Protein AF-A0A258LD36-F1 (afdb_monomer_lite)

Structure (mmCIF, N/CA/C/O backbone):
data_AF-A0A258LD36-F1
#
_entry.id   AF-A0A258LD36-F1
#
loop_
_atom_site.group_PDB
_atom_site.id
_atom_site.type_symbol
_atom_site.label_atom_id
_atom_site.label_alt_id
_atom_site.label_comp_id
_atom_site.label_asym_id
_atom_site.label_entity_id
_atom_site.label_seq_id
_atom_site.pdbx_PDB_ins_code
_atom_site.Cartn_x
_atom_site.Cartn_y
_atom_site.Cartn_z
_atom_site.occupancy
_atom_site.B_iso_or_equiv
_atom_site.auth_seq_id
_atom_site.auth_comp_id
_atom_site.auth_asym_id
_atom_site.auth_atom_id
_atom_site.pdbx_PDB_model_num
ATOM 1 N N . MET A 1 1 ? 40.259 18.902 -34.584 1.00 62.16 1 MET A N 1
ATOM 2 C CA . MET A 1 1 ? 38.876 18.366 -34.651 1.00 62.16 1 MET A CA 1
ATOM 3 C C . MET A 1 1 ? 38.771 16.929 -34.138 1.00 62.16 1 MET A C 1
ATOM 5 O O . MET A 1 1 ? 38.036 16.726 -33.186 1.00 62.16 1 MET A O 1
ATOM 9 N N . LYS A 1 2 ? 39.542 15.954 -34.656 1.00 59.62 2 LYS A N 1
ATOM 10 C CA . LYS A 1 2 ? 39.533 14.557 -34.151 1.00 59.62 2 LYS A CA 1
ATOM 11 C C . LYS A 1 2 ? 39.815 14.417 -32.643 1.00 59.62 2 LYS A C 1
ATOM 13 O O . LYS A 1 2 ? 39.114 13.679 -31.972 1.00 59.62 2 LYS A O 1
ATOM 18 N N . GLN A 1 3 ? 40.782 15.174 -32.116 1.00 68.50 3 GLN A N 1
ATOM 19 C CA . GLN A 1 3 ? 41.139 15.180 -30.684 1.00 68.50 3 GLN A CA 1
ATOM 20 C C . GLN A 1 3 ? 39.997 15.703 -29.787 1.00 68.50 3 GLN A C 1
ATOM 22 O O . GLN A 1 3 ? 39.740 15.156 -28.723 1.00 68.50 3 GLN A O 1
ATOM 27 N N . ILE A 1 4 ? 39.267 16.727 -30.250 1.00 76.69 4 ILE A N 1
ATOM 28 C CA . ILE A 1 4 ? 38.112 17.302 -29.538 1.00 76.69 4 ILE A CA 1
ATOM 29 C C . ILE A 1 4 ? 36.935 16.319 -29.549 1.00 76.69 4 ILE A C 1
ATOM 31 O O . ILE A 1 4 ? 36.288 16.122 -28.527 1.00 76.69 4 ILE A O 1
ATOM 35 N N . LEU A 1 5 ? 36.697 15.655 -30.685 1.00 74.12 5 LEU A N 1
ATOM 36 C CA . LEU A 1 5 ? 35.652 14.638 -30.805 1.00 74.12 5 LEU A CA 1
ATOM 37 C C . LEU A 1 5 ? 35.934 13.426 -29.898 1.00 74.12 5 LEU A C 1
ATOM 39 O O . LEU A 1 5 ? 35.027 12.923 -29.245 1.00 74.12 5 LEU A O 1
ATOM 43 N N . LEU A 1 6 ? 37.202 13.010 -29.800 1.00 74.25 6 LEU A N 1
ATOM 44 C CA . LEU A 1 6 ? 37.626 11.921 -28.920 1.00 74.25 6 LEU A CA 1
ATOM 45 C C . LEU A 1 6 ? 37.434 12.277 -27.436 1.00 74.25 6 LEU A C 1
ATOM 47 O O . LEU A 1 6 ? 36.944 11.450 -26.673 1.00 74.25 6 LEU A O 1
ATOM 51 N N . LEU A 1 7 ? 37.747 13.518 -27.039 1.00 74.50 7 LEU A N 1
ATOM 52 C CA . LEU A 1 7 ? 37.531 13.993 -25.669 1.00 74.50 7 LEU A CA 1
ATOM 53 C C . LEU A 1 7 ? 36.041 13.990 -25.284 1.00 74.50 7 LEU A C 1
ATOM 55 O O . LEU A 1 7 ? 35.707 13.581 -24.177 1.00 74.50 7 LEU A O 1
ATOM 59 N N . ILE A 1 8 ? 35.152 14.395 -26.199 1.00 77.19 8 ILE A N 1
ATOM 60 C CA . ILE A 1 8 ? 33.694 14.401 -25.979 1.00 77.19 8 ILE A CA 1
ATOM 61 C C . ILE A 1 8 ? 33.141 12.971 -25.857 1.00 77.19 8 ILE A C 1
ATOM 63 O O . ILE A 1 8 ? 32.297 12.699 -25.004 1.00 77.19 8 ILE A O 1
ATOM 67 N N . CYS A 1 9 ? 33.634 12.031 -26.668 1.00 73.12 9 CYS A N 1
ATOM 68 C CA . CYS A 1 9 ? 33.251 10.620 -26.562 1.00 73.12 9 CYS A CA 1
ATOM 69 C C . CYS A 1 9 ? 33.689 9.994 -25.230 1.00 73.12 9 CYS A C 1
ATOM 71 O O . CYS A 1 9 ? 32.929 9.228 -24.633 1.00 73.12 9 CYS A O 1
ATOM 73 N N . ILE A 1 10 ? 34.885 10.335 -24.741 1.00 73.44 10 ILE A N 1
ATOM 74 C CA . ILE A 1 10 ? 35.388 9.847 -23.452 1.00 73.44 10 ILE A CA 1
ATOM 75 C C . ILE A 1 10 ? 34.545 10.419 -22.304 1.00 73.44 10 ILE A C 1
ATOM 77 O O . ILE A 1 10 ? 34.095 9.659 -21.450 1.00 73.44 10 ILE A O 1
ATOM 81 N N . THR A 1 11 ? 34.244 11.722 -22.304 1.00 68.25 11 THR A N 1
ATOM 82 C CA . THR A 1 11 ? 33.438 12.330 -21.231 1.00 68.25 11 THR A CA 1
ATOM 83 C C . THR A 1 11 ? 31.989 11.838 -21.217 1.00 68.25 11 THR A C 1
ATOM 85 O O . THR A 1 11 ? 31.458 11.604 -20.134 1.00 68.25 11 THR A O 1
ATOM 88 N N . CYS A 1 12 ? 31.371 11.578 -22.376 1.00 65.00 12 CYS A N 1
ATOM 89 C CA . CYS A 1 12 ? 30.050 10.931 -22.452 1.00 65.00 12 CYS A CA 1
ATOM 90 C C . CYS A 1 12 ? 30.050 9.478 -21.949 1.00 65.00 12 CYS A C 1
ATOM 92 O O . CYS A 1 12 ? 29.049 9.007 -21.416 1.00 65.00 12 CYS A O 1
ATOM 94 N N . SER A 1 13 ? 31.157 8.753 -22.110 1.00 62.22 13 SER A N 1
ATOM 95 C CA . SER A 1 13 ? 31.250 7.361 -21.654 1.00 62.22 13 SER A CA 1
ATOM 96 C C . SER A 1 13 ? 31.423 7.267 -20.132 1.00 62.22 13 SER A C 1
ATOM 98 O O . SER A 1 13 ? 30.886 6.353 -19.508 1.00 62.22 13 SER A O 1
ATOM 100 N N . LEU A 1 14 ? 32.118 8.233 -19.513 1.00 60.00 14 LEU A N 1
ATOM 101 C CA . LEU A 1 14 ? 32.272 8.291 -18.053 1.00 60.00 14 LEU A CA 1
ATOM 102 C C . LEU A 1 14 ? 30.966 8.657 -17.326 1.00 60.00 14 LEU A C 1
ATOM 104 O O . LEU A 1 14 ? 30.740 8.164 -16.223 1.00 60.00 14 LEU A O 1
ATOM 108 N N . THR A 1 15 ? 30.088 9.474 -17.919 1.00 60.69 15 THR A N 1
ATOM 109 C CA . THR A 1 15 ? 28.784 9.797 -17.307 1.00 60.69 15 THR A CA 1
ATOM 110 C C . THR A 1 15 ? 27.800 8.625 -17.355 1.00 60.69 15 THR A C 1
ATOM 112 O O . THR A 1 15 ? 26.993 8.478 -16.440 1.00 60.69 15 THR A O 1
ATOM 115 N N . ALA A 1 16 ? 27.887 7.750 -18.363 1.00 58.72 16 ALA A N 1
ATOM 116 C CA . ALA A 1 16 ? 27.024 6.572 -18.479 1.00 58.72 16 ALA A CA 1
ATOM 117 C C . ALA A 1 16 ? 27.300 5.504 -17.400 1.00 58.72 16 ALA A C 1
ATOM 119 O O . ALA A 1 16 ? 26.367 4.860 -16.926 1.00 58.72 16 ALA A O 1
ATOM 120 N N . LEU A 1 17 ? 28.558 5.352 -16.967 1.00 58.59 17 LEU A N 1
ATOM 121 C CA . LEU A 1 17 ? 28.964 4.393 -15.927 1.00 58.59 17 LEU A CA 1
ATOM 122 C C . LEU A 1 17 ? 28.570 4.826 -14.501 1.00 58.59 17 LEU A C 1
ATOM 124 O O . LEU A 1 17 ? 28.510 3.991 -13.604 1.00 58.59 17 LEU A O 1
ATOM 128 N N . GLY A 1 18 ? 28.287 6.116 -14.283 1.00 54.94 18 GLY A N 1
ATOM 129 C CA . GLY A 1 18 ? 27.895 6.661 -12.977 1.00 54.94 18 GLY A CA 1
ATOM 130 C C . GLY A 1 18 ? 26.443 6.383 -12.572 1.00 54.94 18 GLY A C 1
ATOM 131 O O . GLY A 1 18 ? 26.080 6.634 -11.427 1.00 54.94 18 GLY A O 1
ATOM 132 N N . GLN A 1 19 ? 25.617 5.846 -13.476 1.00 57.94 19 GLN A N 1
ATOM 133 C CA . GLN A 1 19 ? 24.235 5.435 -13.191 1.00 57.94 19 GLN A CA 1
ATOM 134 C C . GLN A 1 19 ? 24.150 3.987 -12.685 1.00 57.94 19 GLN A C 1
ATOM 136 O O . GLN A 1 19 ? 23.203 3.266 -12.998 1.00 57.94 19 GLN A O 1
ATOM 141 N N . ALA A 1 20 ? 25.141 3.532 -11.917 1.00 55.41 20 ALA A N 1
ATOM 142 C CA . ALA A 1 20 ? 24.978 2.306 -11.151 1.00 55.41 20 ALA A CA 1
ATOM 143 C C . ALA A 1 20 ? 23.837 2.536 -10.149 1.00 55.41 20 ALA A C 1
ATOM 145 O O . ALA A 1 20 ? 23.930 3.411 -9.287 1.00 55.41 20 ALA A O 1
ATOM 146 N N . ALA A 1 21 ? 22.738 1.797 -10.317 1.00 57.72 21 ALA A N 1
ATOM 147 C CA . ALA A 1 21 ? 21.598 1.807 -9.416 1.00 57.72 21 ALA A CA 1
ATOM 148 C C . ALA A 1 21 ? 22.086 1.448 -8.008 1.00 57.72 21 ALA A C 1
ATOM 150 O O . ALA A 1 21 ? 22.366 0.289 -7.718 1.00 57.72 21 ALA A O 1
ATOM 151 N N . GLY A 1 22 ? 22.264 2.455 -7.154 1.00 58.03 22 GLY A N 1
ATOM 152 C CA . GLY A 1 22 ? 22.527 2.219 -5.743 1.00 58.03 22 GLY A CA 1
ATOM 153 C C . GLY A 1 22 ? 21.333 1.499 -5.128 1.00 58.03 22 GLY A C 1
ATOM 154 O O . GLY A 1 22 ? 20.187 1.835 -5.444 1.00 58.03 22 GLY A O 1
ATOM 155 N N . ASP A 1 23 ? 21.602 0.531 -4.251 1.00 67.00 23 ASP A N 1
ATOM 156 C CA . ASP A 1 23 ? 20.572 -0.143 -3.464 1.00 67.00 23 ASP A CA 1
ATOM 157 C C . ASP A 1 23 ? 19.787 0.911 -2.680 1.00 67.00 23 ASP A C 1
ATOM 159 O O . ASP A 1 23 ? 20.245 1.471 -1.679 1.00 67.00 23 ASP A O 1
ATOM 163 N N . THR A 1 24 ? 18.609 1.256 -3.193 1.00 79.75 24 THR A N 1
ATOM 164 C CA . THR A 1 24 ? 17.767 2.272 -2.576 1.00 79.75 24 THR A CA 1
ATOM 165 C C . THR A 1 24 ? 17.136 1.646 -1.343 1.00 79.75 24 THR A C 1
ATOM 167 O O . THR A 1 24 ? 16.299 0.754 -1.443 1.00 79.75 24 THR A O 1
ATOM 170 N N . VAL A 1 25 ? 17.550 2.102 -0.161 1.00 87.75 25 VAL A N 1
ATOM 171 C CA . VAL A 1 25 ? 16.954 1.659 1.102 1.00 87.75 25 VAL A CA 1
ATOM 172 C C . VAL A 1 25 ? 15.649 2.416 1.324 1.00 87.75 25 VAL A C 1
ATOM 174 O O . VAL A 1 25 ? 15.643 3.628 1.553 1.00 87.75 25 VAL A O 1
ATOM 177 N N . TYR A 1 26 ? 14.536 1.692 1.279 1.00 91.44 26 TYR A N 1
ATOM 178 C CA . TYR A 1 26 ? 13.207 2.241 1.522 1.00 91.44 26 TYR A CA 1
ATOM 179 C C . TYR A 1 26 ? 12.825 2.178 3.001 1.00 91.44 26 TYR A C 1
ATOM 181 O O . TYR A 1 26 ? 13.152 1.229 3.713 1.00 91.44 26 TYR A O 1
ATOM 189 N N . LYS A 1 27 ? 12.109 3.203 3.476 1.00 92.38 27 LYS A N 1
ATOM 190 C CA . LYS A 1 27 ? 11.588 3.230 4.847 1.00 92.38 27 LYS A CA 1
ATOM 191 C C . LYS A 1 27 ? 10.306 2.395 4.919 1.00 92.38 27 LYS A C 1
ATOM 193 O O . LYS A 1 27 ? 9.379 2.700 4.172 1.00 92.38 27 LYS A O 1
ATOM 198 N N . PRO A 1 28 ? 10.204 1.417 5.837 1.00 92.50 28 PRO A N 1
ATOM 199 C CA . PRO A 1 28 ? 8.964 0.677 6.031 1.00 92.50 28 PRO A CA 1
ATOM 200 C C . PRO A 1 28 ? 7.801 1.597 6.415 1.00 92.50 28 PRO A C 1
ATOM 202 O O . PRO A 1 28 ? 7.979 2.586 7.136 1.00 92.50 28 PRO A O 1
ATOM 205 N N . VAL A 1 29 ? 6.593 1.245 5.975 1.00 95.12 29 VAL A N 1
ATOM 206 C CA . VAL A 1 29 ? 5.366 1.919 6.409 1.00 95.12 29 VAL A CA 1
ATOM 207 C C . VAL A 1 29 ? 5.170 1.699 7.906 1.00 95.12 29 VAL A C 1
ATOM 209 O O . VAL A 1 29 ? 5.154 0.568 8.388 1.00 95.12 29 VAL A O 1
ATO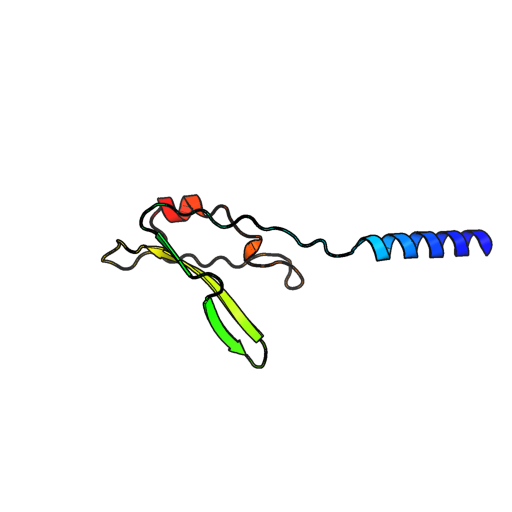M 212 N N . VAL A 1 30 ? 4.964 2.793 8.636 1.00 94.12 30 VAL A N 1
ATOM 213 C CA . VAL A 1 30 ? 4.575 2.762 10.047 1.00 94.12 30 VAL A CA 1
ATOM 214 C C . VAL A 1 30 ? 3.052 2.808 10.141 1.00 94.12 30 VAL A C 1
ATOM 216 O O . VAL A 1 30 ? 2.420 3.704 9.577 1.00 94.12 30 VAL A O 1
ATOM 219 N N . TYR A 1 31 ? 2.475 1.865 10.879 1.00 93.94 31 TYR A N 1
ATOM 220 C CA . TYR A 1 31 ? 1.036 1.739 11.115 1.00 93.94 31 TYR A CA 1
ATOM 221 C C . TYR A 1 31 ? 0.736 1.684 12.625 1.00 93.94 31 TYR A C 1
ATOM 223 O O . TYR A 1 31 ? 1.610 1.320 13.418 1.00 93.94 31 TYR A O 1
ATOM 231 N N . PRO A 1 32 ? -0.463 2.113 13.061 1.00 93.12 32 PRO A N 1
ATOM 232 C CA . PRO A 1 32 ? -0.793 2.215 14.479 1.00 93.12 32 PRO A CA 1
ATOM 233 C C . PRO A 1 32 ? -1.019 0.844 15.134 1.00 93.12 32 PRO A C 1
ATOM 235 O O . PRO A 1 32 ? -1.231 -0.172 14.474 1.00 93.12 32 PRO A O 1
ATOM 238 N N . LYS A 1 33 ? -1.019 0.819 16.472 1.00 93.25 33 LYS A N 1
ATOM 239 C CA . LYS A 1 33 ? -1.370 -0.379 17.248 1.00 93.25 33 LYS A CA 1
ATOM 240 C C . LYS A 1 33 ? -2.766 -0.885 16.852 1.00 93.25 33 LYS A C 1
ATOM 242 O O . LYS A 1 33 ? -3.688 -0.090 16.707 1.00 93.25 33 LYS A O 1
ATOM 247 N N . GLY A 1 34 ? -2.918 -2.204 16.735 1.00 91.62 34 GLY A N 1
ATOM 248 C CA . GLY A 1 34 ? -4.164 -2.848 16.293 1.00 91.62 34 GLY A CA 1
ATOM 249 C C . GLY A 1 34 ? -4.224 -3.117 14.786 1.00 91.62 34 GLY A C 1
ATOM 250 O O . GLY A 1 34 ? -5.165 -3.763 14.328 1.00 91.62 34 GLY A O 1
ATOM 251 N N . PHE A 1 35 ? -3.213 -2.672 14.036 1.00 94.06 35 PHE A N 1
ATOM 252 C CA . PHE A 1 35 ? -2.995 -3.037 12.640 1.00 94.06 35 PHE A CA 1
ATOM 253 C C . PHE A 1 35 ? -1.860 -4.055 12.518 1.00 94.06 35 PHE A C 1
ATOM 255 O O . PHE A 1 35 ? -0.943 -4.091 13.342 1.00 94.06 35 PHE A O 1
ATOM 262 N N . GLU A 1 36 ? -1.920 -4.852 11.460 1.00 95.19 36 GLU A N 1
ATOM 263 C CA . GLU A 1 36 ? -0.864 -5.758 11.023 1.00 95.19 36 GLU A CA 1
ATOM 264 C C . GLU A 1 36 ? -0.552 -5.550 9.544 1.00 95.19 36 GLU A C 1
ATOM 266 O O . GLU A 1 36 ? -1.339 -4.949 8.810 1.00 95.19 36 GLU A O 1
ATOM 271 N N . ALA A 1 37 ? 0.603 -6.060 9.120 1.00 96.19 37 ALA A N 1
ATOM 272 C CA . ALA A 1 37 ? 1.037 -6.030 7.736 1.00 96.19 37 ALA A CA 1
ATOM 273 C C . ALA A 1 37 ? 1.386 -7.437 7.238 1.00 96.19 37 ALA A C 1
ATOM 275 O O . ALA A 1 37 ? 2.067 -8.198 7.926 1.00 96.19 37 ALA A O 1
ATOM 276 N N . GLN A 1 38 ? 0.965 -7.753 6.019 1.00 97.44 38 GLN A N 1
ATOM 277 C CA . GLN A 1 38 ? 1.513 -8.834 5.207 1.00 97.44 38 GLN A CA 1
ATOM 278 C C . GLN A 1 38 ? 2.319 -8.203 4.079 1.00 97.44 38 GLN A C 1
ATOM 280 O O . GLN A 1 38 ? 1.755 -7.653 3.135 1.00 97.44 38 GLN A O 1
ATOM 285 N N . ILE A 1 39 ? 3.639 -8.255 4.219 1.00 96.69 39 ILE A N 1
ATOM 286 C CA . ILE A 1 39 ? 4.579 -7.715 3.237 1.00 96.69 39 ILE A CA 1
ATOM 287 C C . ILE A 1 39 ? 4.789 -8.747 2.129 1.00 96.69 39 ILE A C 1
ATOM 289 O O . ILE A 1 39 ? 4.867 -9.944 2.410 1.00 96.69 39 ILE A O 1
ATOM 293 N N . ASP A 1 40 ? 4.879 -8.281 0.884 1.00 97.12 40 ASP A N 1
ATOM 294 C CA . ASP A 1 40 ? 5.090 -9.114 -0.307 1.00 97.12 40 ASP A CA 1
ATOM 295 C C . ASP A 1 40 ? 4.030 -10.209 -0.519 1.00 97.12 40 ASP A C 1
ATOM 297 O O . ASP A 1 40 ? 4.310 -11.282 -1.065 1.00 97.12 40 ASP A O 1
ATOM 301 N N . LEU A 1 41 ? 2.783 -9.931 -0.135 1.00 98.06 41 LEU A N 1
ATOM 302 C CA . LEU A 1 41 ? 1.659 -10.820 -0.392 1.00 98.06 41 LEU A CA 1
ATOM 303 C C . LEU A 1 41 ? 1.461 -10.986 -1.905 1.00 98.06 41 LEU A C 1
ATOM 305 O O . LEU A 1 41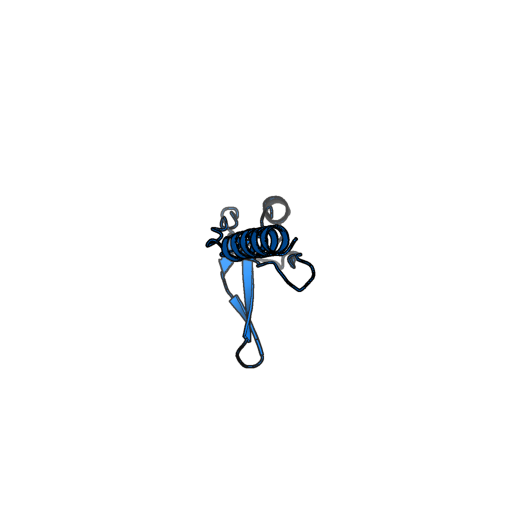 ? 1.180 -10.022 -2.621 1.00 98.06 41 LEU A O 1
ATOM 309 N N . VAL A 1 42 ? 1.576 -12.223 -2.392 1.00 98.12 42 VAL A N 1
ATOM 310 C CA . VAL A 1 42 ? 1.350 -12.556 -3.804 1.00 98.12 42 VAL A CA 1
ATOM 311 C C . VAL A 1 42 ? -0.152 -12.594 -4.079 1.00 98.12 42 VAL A C 1
ATOM 313 O O . VAL A 1 42 ? -0.841 -13.518 -3.649 1.00 98.12 42 VAL A O 1
ATOM 316 N N . TYR A 1 43 ? -0.661 -11.612 -4.822 1.00 97.19 43 TYR A N 1
ATOM 317 C CA . TYR A 1 43 ? -2.077 -11.541 -5.202 1.00 97.19 43 TYR A CA 1
ATOM 318 C C . TYR A 1 43 ? -2.363 -12.204 -6.556 1.00 97.19 43 TYR A C 1
ATOM 320 O O . TYR A 1 43 ? -3.503 -12.555 -6.852 1.00 97.19 43 TYR A O 1
ATOM 328 N N . THR A 1 44 ? -1.345 -12.376 -7.403 1.00 98.00 44 THR A N 1
ATOM 329 C CA . THR A 1 44 ? -1.481 -13.072 -8.686 1.00 98.00 44 THR A CA 1
ATOM 330 C C . THR A 1 44 ? -0.149 -13.639 -9.152 1.00 98.00 44 THR A C 1
ATOM 332 O O . THR A 1 44 ? 0.909 -13.091 -8.855 1.00 98.00 44 THR A O 1
ATOM 335 N N . LYS A 1 45 ? -0.216 -14.697 -9.960 1.00 98.31 45 LYS A N 1
ATOM 336 C CA . LYS A 1 45 ? 0.926 -15.248 -10.695 1.00 98.31 45 LYS A CA 1
ATOM 337 C C . LYS A 1 45 ? 0.656 -15.187 -12.196 1.00 98.31 45 LYS A C 1
ATOM 339 O O . LYS A 1 45 ? -0.469 -15.463 -12.637 1.00 98.31 45 LYS A O 1
ATOM 344 N N . ARG A 1 46 ? 1.653 -14.786 -12.986 1.00 97.38 46 ARG A N 1
ATOM 345 C CA . ARG A 1 46 ? 1.607 -14.737 -14.457 1.00 97.38 46 ARG A CA 1
ATOM 346 C C . ARG A 1 46 ? 2.952 -15.191 -15.021 1.00 97.38 46 ARG A C 1
ATOM 348 O O . ARG A 1 46 ? 3.889 -14.404 -15.091 1.00 97.38 46 ARG A O 1
ATOM 355 N N . GLY A 1 47 ? 3.028 -16.457 -15.431 1.00 96.75 47 GLY A N 1
ATOM 356 C CA . GLY A 1 47 ? 4.298 -17.067 -15.834 1.00 96.75 47 GLY A CA 1
ATOM 357 C C . GLY A 1 47 ? 5.302 -17.000 -14.684 1.00 96.75 47 GLY A C 1
ATOM 358 O O . GLY A 1 47 ? 4.962 -17.371 -13.563 1.00 96.75 47 GLY A O 1
ATOM 359 N N . ASP A 1 48 ? 6.480 -16.448 -14.962 1.00 96.56 48 ASP A N 1
ATOM 360 C CA . ASP A 1 48 ? 7.561 -16.277 -13.982 1.00 96.56 48 ASP A CA 1
ATOM 361 C C . ASP A 1 48 ? 7.441 -14.984 -13.154 1.00 96.56 48 ASP A C 1
ATOM 363 O O . ASP A 1 48 ? 8.334 -14.652 -12.374 1.00 96.56 48 ASP A O 1
ATOM 367 N N . TRP A 1 49 ? 6.351 -14.228 -13.322 1.00 96.25 49 TRP A N 1
ATOM 368 C CA . TRP A 1 49 ? 6.102 -12.996 -12.581 1.00 96.25 49 TRP A CA 1
ATOM 369 C C . TRP A 1 49 ? 5.067 -13.189 -11.467 1.00 96.25 49 TRP A C 1
ATOM 371 O O . TRP A 1 49 ? 3.925 -13.596 -11.712 1.00 96.25 49 TRP A O 1
ATOM 381 N N . ASP A 1 50 ? 5.460 -12.807 -10.251 1.00 98.00 50 ASP A N 1
ATOM 382 C CA . ASP A 1 50 ? 4.587 -12.711 -9.083 1.00 98.00 50 ASP A CA 1
ATOM 383 C C . ASP A 1 50 ? 4.156 -11.253 -8.873 1.00 98.00 50 ASP A C 1
ATOM 385 O O . ASP A 1 50 ? 4.972 -10.378 -8.573 1.00 98.00 50 ASP A O 1
ATOM 389 N N . GLY A 1 51 ? 2.852 -10.999 -8.973 1.00 97.06 51 GLY A N 1
ATOM 390 C CA . GLY A 1 51 ? 2.266 -9.730 -8.565 1.00 97.06 51 GLY A CA 1
ATOM 391 C C . GLY A 1 51 ? 2.174 -9.677 -7.048 1.00 97.06 51 GLY A C 1
ATOM 392 O O . GLY A 1 51 ? 1.410 -10.437 -6.448 1.00 97.06 51 GLY A O 1
ATOM 393 N N . LYS A 1 52 ? 2.952 -8.781 -6.438 1.00 97.75 52 LYS A N 1
ATOM 394 C CA . LYS A 1 52 ? 3.054 -8.612 -4.984 1.00 97.75 52 LYS A CA 1
ATOM 395 C C . LYS A 1 52 ? 2.480 -7.278 -4.528 1.00 97.75 52 LYS A C 1
ATOM 397 O O . LYS A 1 52 ? 2.564 -6.285 -5.250 1.00 97.75 52 LYS A O 1
ATOM 402 N N . LEU A 1 53 ? 1.929 -7.256 -3.321 1.00 97.50 53 LEU A N 1
ATOM 403 C CA . LEU A 1 53 ? 1.512 -6.045 -2.621 1.00 97.50 53 LEU A CA 1
ATOM 404 C C . LEU A 1 53 ? 1.835 -6.145 -1.130 1.00 97.50 53 LEU A C 1
ATOM 406 O O . LEU A 1 53 ? 2.029 -7.241 -0.610 1.00 97.50 53 LEU A O 1
ATOM 410 N N . ASP A 1 54 ? 1.843 -5.002 -0.452 1.00 97.50 54 ASP A N 1
ATOM 411 C CA . ASP A 1 54 ? 1.883 -4.948 1.007 1.00 97.50 54 ASP A CA 1
ATOM 412 C C . ASP A 1 54 ? 0.469 -4.672 1.518 1.00 97.50 54 ASP A C 1
ATOM 414 O O . ASP A 1 54 ? -0.127 -3.642 1.194 1.00 97.50 54 ASP A O 1
ATOM 418 N N . LEU A 1 55 ? -0.092 -5.615 2.275 1.00 97.00 55 LEU A N 1
ATOM 419 C CA . LEU A 1 55 ? -1.441 -5.520 2.826 1.00 97.00 55 LEU A CA 1
ATOM 420 C C . LEU A 1 55 ? -1.367 -5.073 4.282 1.00 97.00 55 LEU A C 1
ATOM 422 O O . LEU A 1 55 ? -0.847 -5.809 5.116 1.00 97.00 55 LEU A O 1
ATOM 426 N N . TYR A 1 56 ? -1.935 -3.911 4.597 1.00 96.25 56 TYR A N 1
ATOM 427 C CA . TYR A 1 56 ? -2.051 -3.395 5.962 1.00 96.25 56 TYR A CA 1
ATOM 428 C C . TYR A 1 56 ? -3.508 -3.447 6.389 1.00 96.25 56 TYR A C 1
ATOM 430 O O . TYR A 1 56 ? -4.320 -2.787 5.761 1.00 96.25 56 TYR A O 1
ATOM 438 N N . PHE A 1 57 ? -3.828 -4.188 7.447 1.00 95.31 57 PHE A N 1
ATOM 439 C CA . PHE A 1 57 ? -5.211 -4.472 7.833 1.00 95.31 57 PHE A CA 1
ATOM 440 C C . PHE A 1 57 ? -5.411 -4.375 9.349 1.00 95.31 57 PHE A C 1
ATOM 442 O O . PHE A 1 57 ? -4.484 -4.581 10.137 1.00 95.31 57 PHE A O 1
ATOM 449 N N . SER A 1 58 ? -6.636 -4.068 9.779 1.00 93.69 58 SER A N 1
ATOM 450 C CA . SER A 1 58 ? -6.992 -4.031 11.202 1.00 93.69 58 SER A CA 1
ATOM 451 C C . SER A 1 58 ? -7.263 -5.439 11.738 1.00 93.69 58 SER A C 1
ATOM 453 O O . SER A 1 58 ? -8.025 -6.201 11.149 1.00 93.69 58 SER A O 1
ATOM 455 N N . LYS A 1 59 ? -6.694 -5.774 12.901 1.00 91.44 59 LYS A N 1
ATOM 456 C CA . LYS A 1 59 ? -6.995 -7.015 13.641 1.00 91.44 59 LYS A CA 1
ATOM 457 C C . LYS A 1 59 ? -8.165 -6.890 14.604 1.00 91.44 59 LYS A C 1
ATOM 459 O O . LYS A 1 59 ? -8.659 -7.895 15.102 1.00 91.44 59 LYS A O 1
ATOM 464 N N . THR A 1 60 ? -8.559 -5.663 14.920 1.00 89.12 60 THR A N 1
ATOM 465 C CA . THR A 1 60 ? -9.520 -5.377 15.988 1.00 89.12 60 THR A CA 1
ATOM 466 C C . THR A 1 60 ? -10.913 -5.051 15.465 1.00 89.12 60 THR A C 1
ATOM 468 O O . THR A 1 60 ? -11.840 -4.950 16.263 1.00 89.12 60 THR A O 1
ATOM 471 N N . SER A 1 61 ? -11.073 -4.855 14.154 1.00 89.56 61 SER A N 1
ATOM 472 C CA . SER A 1 61 ? -12.377 -4.553 13.566 1.00 89.56 61 SER A CA 1
ATOM 473 C C . SER A 1 61 ? -13.257 -5.800 13.487 1.00 89.56 61 SER A C 1
ATOM 475 O O . SER A 1 61 ? -12.823 -6.843 13.004 1.00 89.56 61 SER A O 1
ATO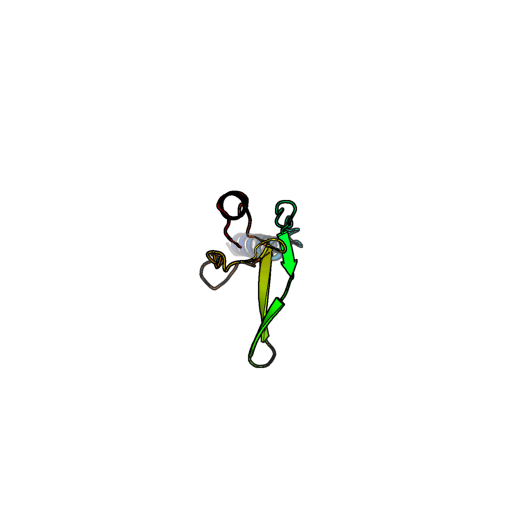M 477 N N . SER A 1 62 ? -14.512 -5.678 13.923 1.00 88.75 62 SER A N 1
ATOM 478 C CA . SER A 1 62 ? -15.550 -6.710 13.781 1.00 88.75 62 SER A CA 1
ATOM 479 C C . SER A 1 62 ? -16.441 -6.508 12.549 1.00 88.75 62 SER A C 1
ATOM 481 O O . SER A 1 62 ? -17.306 -7.338 12.274 1.00 88.75 62 SER A O 1
ATOM 483 N N . SER A 1 63 ? -16.233 -5.424 11.798 1.00 91.56 63 SER A N 1
ATOM 484 C CA . SER A 1 63 ? -16.953 -5.100 10.565 1.00 91.56 63 SER A CA 1
ATOM 485 C C . SER A 1 63 ? -15.985 -4.780 9.419 1.00 91.56 63 SER A C 1
ATOM 487 O O . SER A 1 63 ? -14.847 -4.376 9.680 1.00 91.56 63 SER A O 1
ATOM 489 N N . PRO A 1 64 ? -16.417 -4.909 8.150 1.00 92.62 64 PRO A N 1
ATOM 490 C CA . PRO A 1 64 ? -15.623 -4.468 7.008 1.00 92.62 64 PRO A CA 1
ATOM 491 C C . PRO A 1 64 ? -15.217 -2.996 7.132 1.00 92.62 64 PRO A C 1
ATOM 493 O O . PRO A 1 64 ? -16.008 -2.166 7.586 1.00 92.62 64 PRO A O 1
ATOM 496 N N . LEU A 1 65 ? -13.991 -2.690 6.714 1.00 94.12 65 LEU A N 1
ATOM 497 C CA . LEU A 1 65 ? -13.455 -1.334 6.664 1.00 94.12 65 LEU A CA 1
ATOM 498 C C . LEU A 1 65 ? -13.361 -0.858 5.207 1.00 94.12 65 LEU A C 1
ATOM 500 O O . LEU A 1 65 ? -13.285 -1.684 4.293 1.00 94.12 65 LEU A O 1
ATOM 504 N N . PRO A 1 66 ? -13.387 0.461 4.959 1.00 96.38 66 PRO A N 1
ATOM 505 C CA . PRO A 1 66 ? -13.109 1.000 3.637 1.00 96.38 66 PRO A CA 1
ATOM 506 C C . PRO A 1 66 ? -11.674 0.678 3.193 1.00 96.38 66 PRO A C 1
ATOM 508 O O . PRO A 1 66 ? -10.718 0.963 3.914 1.00 96.38 66 PRO A O 1
ATOM 511 N N . LEU A 1 67 ? -11.534 0.146 1.976 1.00 95.94 67 LEU A N 1
ATOM 512 C CA . LEU A 1 67 ? -10.248 -0.224 1.385 1.00 95.94 67 LEU A CA 1
ATOM 513 C C . LEU A 1 67 ? -9.618 0.953 0.624 1.00 95.94 67 LEU A C 1
ATOM 515 O O . LEU A 1 67 ? -10.288 1.623 -0.164 1.00 95.94 67 LEU A O 1
ATOM 519 N N . VAL A 1 68 ? -8.305 1.140 0.784 1.00 96.31 68 VAL A N 1
A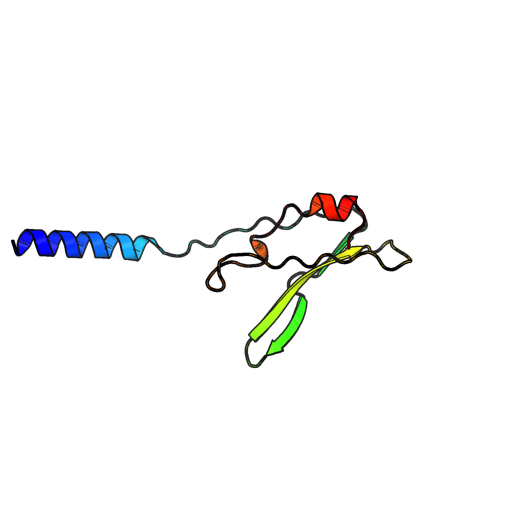TOM 520 C CA . VAL A 1 68 ? -7.476 1.977 -0.100 1.00 96.31 68 VAL A CA 1
ATOM 521 C C . VAL A 1 68 ? -6.486 1.095 -0.853 1.00 96.31 68 VAL A C 1
ATOM 523 O O . VAL A 1 68 ? -5.768 0.307 -0.246 1.00 96.31 68 VAL A O 1
ATOM 526 N N . ILE A 1 69 ? -6.404 1.273 -2.173 1.00 97.19 69 ILE A N 1
ATOM 527 C CA . ILE A 1 69 ? -5.383 0.641 -3.016 1.00 97.19 69 ILE A CA 1
ATOM 528 C C . ILE A 1 69 ? -4.450 1.735 -3.530 1.00 97.19 69 ILE A C 1
ATOM 530 O O . ILE A 1 69 ? -4.872 2.615 -4.279 1.00 97.19 69 ILE A O 1
ATOM 534 N N . ASN A 1 70 ? -3.179 1.674 -3.133 1.00 97.00 70 ASN A N 1
ATOM 535 C CA . ASN A 1 70 ? -2.149 2.573 -3.638 1.00 97.00 70 ASN A CA 1
ATOM 536 C C . ASN A 1 70 ? -1.410 1.934 -4.819 1.00 97.00 70 ASN A C 1
ATOM 538 O O . ASN A 1 70 ? -0.822 0.863 -4.678 1.00 97.00 70 ASN A O 1
ATOM 542 N N . ILE A 1 71 ? -1.399 2.617 -5.961 1.00 96.69 71 ILE A N 1
ATOM 543 C CA . ILE A 1 71 ? -0.649 2.222 -7.157 1.00 96.69 71 ILE A CA 1
ATOM 544 C C . ILE A 1 71 ? 0.406 3.300 -7.389 1.00 96.69 71 ILE A C 1
ATOM 546 O O . ILE A 1 71 ? 0.069 4.465 -7.597 1.00 96.69 71 ILE A O 1
ATOM 550 N N . HIS A 1 72 ? 1.681 2.922 -7.310 1.00 95.62 72 HIS A N 1
ATOM 551 C CA . HIS A 1 72 ? 2.773 3.883 -7.424 1.00 95.62 72 HIS A CA 1
ATOM 552 C C . HIS A 1 72 ? 2.852 4.511 -8.823 1.00 95.62 72 HIS A C 1
ATOM 554 O O . HIS A 1 72 ? 2.455 3.921 -9.828 1.00 95.62 72 HIS A O 1
ATOM 560 N N . GLY A 1 73 ? 3.411 5.721 -8.881 1.00 95.62 73 GLY A N 1
ATOM 561 C CA . GLY A 1 73 ? 3.763 6.385 -10.136 1.00 95.62 73 GLY A CA 1
ATOM 562 C C . GLY A 1 73 ? 5.062 5.848 -10.748 1.00 95.62 73 GLY A C 1
ATOM 563 O O . GLY A 1 73 ? 5.554 4.790 -10.375 1.00 95.62 73 GLY A O 1
ATOM 564 N N . GLY A 1 74 ? 5.653 6.613 -11.665 1.00 95.06 74 GLY A N 1
ATOM 565 C CA . GLY A 1 74 ? 6.876 6.210 -12.377 1.00 95.06 74 GLY A CA 1
ATOM 566 C C . GLY A 1 74 ? 6.649 5.852 -13.844 1.00 95.06 74 GLY A C 1
ATOM 567 O O . GLY A 1 74 ? 7.450 5.135 -14.428 1.00 95.06 74 GLY A O 1
ATOM 568 N N . GLY A 1 75 ? 5.553 6.339 -14.442 1.00 96.19 75 GLY A N 1
ATOM 569 C CA . GLY A 1 75 ? 5.374 6.367 -15.898 1.00 96.19 75 GLY A CA 1
AT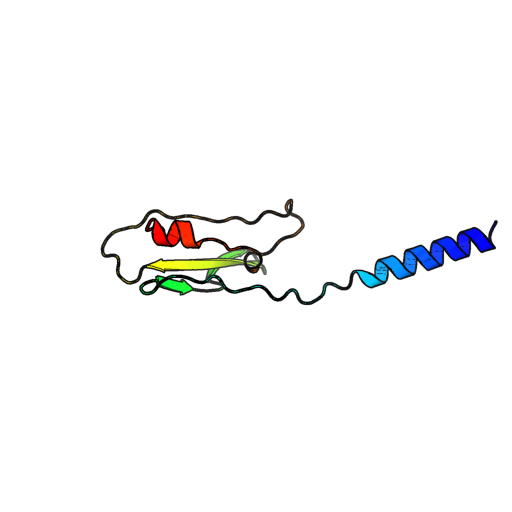OM 570 C C . GLY A 1 75 ? 5.437 5.004 -16.589 1.00 96.19 75 GLY A C 1
ATOM 571 O O . GLY A 1 75 ? 5.832 4.943 -17.748 1.00 96.19 75 GLY A O 1
ATOM 572 N N . TRP A 1 76 ? 5.087 3.926 -15.881 1.00 94.25 76 TRP A N 1
ATOM 573 C CA . TRP A 1 76 ? 5.145 2.536 -16.361 1.00 94.25 76 TRP A CA 1
ATOM 574 C C . TRP A 1 76 ? 6.539 2.015 -16.741 1.00 94.25 76 TRP A C 1
ATOM 576 O O . TRP A 1 76 ? 6.642 0.934 -17.314 1.00 94.25 76 TRP A O 1
ATOM 586 N N . ASN A 1 77 ? 7.611 2.740 -16.421 1.00 94.50 77 ASN A N 1
ATOM 587 C CA . ASN A 1 77 ? 8.984 2.311 -16.695 1.00 94.50 77 ASN A CA 1
ATOM 588 C C . ASN A 1 77 ? 9.886 2.303 -15.453 1.00 94.50 77 ASN A C 1
ATOM 590 O O . ASN A 1 77 ? 10.958 1.708 -15.494 1.00 94.50 77 ASN A O 1
ATOM 594 N N . HIS A 1 78 ? 9.453 2.920 -14.352 1.00 91.88 78 HIS A N 1
ATOM 595 C CA . HIS A 1 78 ? 10.158 2.928 -13.074 1.00 91.88 78 HIS A CA 1
ATOM 596 C C . HIS A 1 78 ? 9.166 2.878 -11.899 1.00 91.88 78 HIS A C 1
ATOM 598 O O . HIS A 1 78 ? 7.948 2.939 -12.081 1.00 91.88 78 HIS A O 1
ATOM 604 N N . GLY A 1 79 ? 9.711 2.834 -10.681 1.00 92.62 79 GLY A N 1
ATOM 605 C CA . GLY A 1 79 ? 8.955 2.845 -9.429 1.00 92.62 79 GLY A CA 1
ATOM 606 C C . GLY A 1 79 ? 8.781 1.452 -8.831 1.00 92.62 79 GLY A C 1
ATOM 607 O O . GLY A 1 79 ? 8.767 0.454 -9.546 1.00 92.62 79 GLY A O 1
ATOM 608 N N . VAL A 1 80 ? 8.671 1.405 -7.503 1.00 94.06 80 VAL A N 1
ATOM 609 C CA . VAL A 1 80 ? 8.443 0.184 -6.715 1.00 94.06 80 VAL A CA 1
ATOM 610 C C . VAL A 1 80 ? 7.510 0.501 -5.542 1.00 94.06 80 VAL A C 1
ATOM 612 O O . VAL A 1 80 ? 7.419 1.663 -5.119 1.00 94.06 80 VAL A O 1
ATOM 615 N N . LYS A 1 81 ? 6.813 -0.508 -5.002 1.00 95.00 81 LYS A N 1
ATOM 616 C CA . LYS A 1 81 ? 5.837 -0.317 -3.910 1.00 95.00 81 LYS A CA 1
ATOM 617 C C . LYS A 1 81 ? 6.487 0.201 -2.624 1.00 95.00 81 LYS A C 1
ATOM 619 O O . LYS A 1 81 ? 5.888 1.008 -1.921 1.00 95.00 81 LYS A O 1
ATOM 624 N N . GLU A 1 82 ? 7.735 -0.176 -2.372 1.00 95.25 82 GLU A N 1
ATOM 625 C CA . GLU A 1 82 ? 8.523 0.198 -1.197 1.00 95.25 82 GLU A CA 1
ATOM 626 C C . GLU A 1 82 ? 8.862 1.694 -1.190 1.00 95.25 82 GLU A C 1
ATOM 628 O O . GLU A 1 82 ? 9.060 2.291 -0.137 1.00 95.25 82 GLU A O 1
ATOM 633 N N . GLY A 1 83 ? 8.868 2.336 -2.363 1.00 94.12 83 GLY A N 1
ATOM 634 C CA . GLY A 1 83 ? 9.042 3.782 -2.488 1.00 94.12 83 GLY A CA 1
ATOM 635 C C . GLY A 1 83 ? 7.832 4.600 -2.035 1.00 94.12 83 GLY A C 1
ATOM 636 O O . GLY A 1 83 ? 7.880 5.827 -2.091 1.00 94.12 83 GLY A O 1
ATOM 637 N N . GLN A 1 84 ? 6.737 3.950 -1.640 1.00 93.94 84 GLN A N 1
ATOM 638 C CA . GLN A 1 84 ? 5.491 4.599 -1.251 1.00 93.94 84 GLN A CA 1
ATOM 639 C C . GLN A 1 84 ? 5.357 4.684 0.273 1.00 93.94 84 GLN A C 1
ATOM 641 O O . GLN A 1 84 ? 5.866 3.852 1.017 1.00 93.94 84 GLN A O 1
ATOM 646 N N . GLY A 1 85 ? 4.647 5.701 0.758 1.00 93.31 85 GLY A N 1
ATOM 647 C CA . GLY A 1 85 ? 4.453 5.909 2.189 1.00 93.31 85 GLY A CA 1
ATOM 648 C C . GLY A 1 85 ? 3.473 7.036 2.487 1.00 93.31 85 GLY A C 1
ATOM 649 O O . GLY A 1 85 ? 2.680 7.434 1.640 1.00 93.31 85 GLY A O 1
ATOM 650 N N . GLY A 1 86 ? 3.519 7.565 3.712 1.00 92.81 86 GLY A N 1
ATOM 651 C CA . GLY A 1 86 ? 2.625 8.655 4.121 1.00 92.81 86 GLY A CA 1
ATOM 652 C C . GLY A 1 86 ? 1.178 8.222 4.388 1.00 92.81 86 GLY A C 1
ATOM 653 O O . GLY A 1 86 ? 0.299 9.069 4.494 1.00 92.81 86 GLY A O 1
ATOM 654 N N . PHE A 1 87 ? 0.920 6.923 4.561 1.00 95.06 87 PHE A N 1
ATOM 655 C CA . PHE A 1 87 ? -0.436 6.376 4.710 1.00 95.06 87 PHE A CA 1
ATOM 656 C C . PHE A 1 87 ? -1.098 6.617 6.080 1.00 95.06 87 PHE A C 1
ATOM 658 O O . PHE A 1 87 ? -2.234 6.211 6.306 1.00 95.06 87 PHE A O 1
ATOM 665 N N . ASN A 1 88 ? -0.419 7.302 7.004 1.00 93.56 88 ASN A N 1
ATOM 666 C CA . ASN A 1 88 ? -0.884 7.494 8.382 1.00 93.56 88 ASN A CA 1
ATOM 667 C C . ASN A 1 88 ? -2.257 8.187 8.482 1.00 93.56 88 ASN A C 1
ATOM 669 O O . ASN A 1 88 ? -3.018 7.914 9.406 1.00 93.56 88 ASN A O 1
ATOM 673 N N . SER A 1 89 ? -2.591 9.081 7.548 1.00 94.38 89 SER A N 1
ATOM 674 C CA . SER A 1 89 ? -3.915 9.715 7.498 1.00 94.38 89 SER A CA 1
ATOM 675 C C . SER A 1 89 ? -5.033 8.706 7.224 1.00 94.38 89 SER A C 1
ATOM 677 O O . SER A 1 89 ? -6.082 8.800 7.855 1.00 94.38 89 SER A O 1
ATOM 679 N N . TYR A 1 90 ? -4.800 7.718 6.356 1.00 95.50 90 TYR A N 1
ATOM 680 C CA . TYR A 1 90 ? -5.772 6.667 6.043 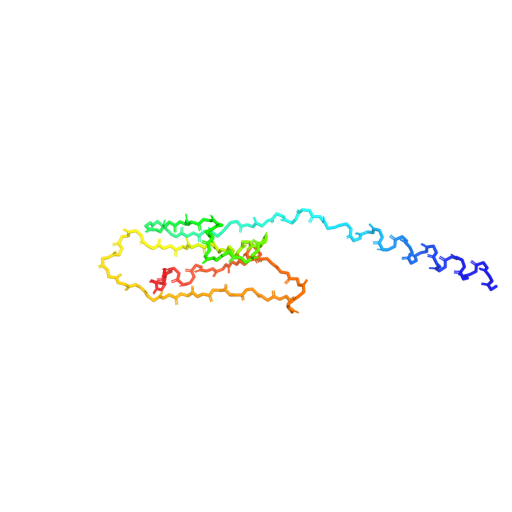1.00 95.50 90 TYR A CA 1
ATOM 681 C C . TYR A 1 90 ? -5.991 5.740 7.238 1.00 95.50 90 TYR A C 1
ATOM 683 O O . TYR A 1 90 ? -7.135 5.519 7.631 1.00 95.50 90 TYR A O 1
ATOM 691 N N . PHE A 1 91 ? -4.916 5.304 7.901 1.00 94.06 91 PHE A N 1
ATOM 692 C CA . PHE A 1 91 ? -5.040 4.498 9.120 1.00 94.06 91 PHE A CA 1
ATOM 693 C C . PHE A 1 91 ? -5.830 5.228 10.215 1.00 94.06 91 PHE A C 1
ATOM 695 O O . PHE A 1 91 ? -6.715 4.647 10.838 1.00 94.06 91 PHE A O 1
ATOM 702 N N . LYS A 1 92 ? -5.563 6.527 10.424 1.00 91.50 92 LYS A N 1
ATOM 703 C CA . LYS A 1 92 ? -6.303 7.358 11.392 1.00 91.50 92 LYS A CA 1
ATOM 704 C C . LYS A 1 92 ? -7.774 7.540 11.032 1.00 91.50 92 LYS A C 1
ATOM 706 O O . LYS A 1 92 ? -8.595 7.690 11.930 1.00 91.50 92 LYS A O 1
ATOM 711 N N . ALA A 1 93 ? -8.096 7.538 9.743 1.00 92.94 93 ALA A N 1
ATOM 712 C CA . ALA A 1 93 ? -9.463 7.622 9.252 1.00 92.94 93 ALA A CA 1
ATOM 713 C C . ALA A 1 93 ? -10.185 6.257 9.226 1.00 92.94 93 ALA A C 1
ATOM 715 O O . ALA A 1 93 ? -11.338 6.198 8.812 1.00 92.94 93 ALA A O 1
ATOM 716 N N . GLY A 1 94 ? -9.540 5.178 9.690 1.00 90.69 94 GLY A N 1
ATOM 717 C CA . GLY A 1 94 ? -10.149 3.850 9.804 1.00 90.69 94 GLY A CA 1
ATOM 718 C C . GLY A 1 94 ? -10.108 3.016 8.523 1.00 90.69 94 GLY A C 1
ATOM 719 O O . GLY A 1 94 ? -10.842 2.037 8.424 1.00 90.69 94 GLY A O 1
ATOM 720 N N . PHE A 1 95 ? -9.268 3.386 7.556 1.00 93.94 95 PHE A N 1
ATOM 721 C CA . PHE A 1 95 ? -9.028 2.575 6.365 1.00 93.94 95 PHE A CA 1
ATOM 722 C C . PHE A 1 95 ? -8.018 1.476 6.679 1.00 93.94 95 PHE A C 1
ATOM 724 O O . PHE A 1 95 ? -7.012 1.730 7.354 1.00 93.94 95 PHE A O 1
ATOM 731 N N . ALA A 1 96 ? -8.294 0.274 6.184 1.00 84.38 96 ALA A N 1
ATOM 732 C CA . ALA A 1 96 ? -7.459 -0.913 6.323 1.00 84.38 96 ALA A CA 1
ATOM 733 C C . ALA A 1 96 ? -7.879 -1.981 5.302 1.00 84.38 96 ALA A C 1
ATOM 735 O O . ALA A 1 96 ? -8.964 -1.821 4.699 1.00 84.38 96 ALA A O 1
#

Radius of gyration: 21.56 Å; chains: 1; bounding box: 58×35×52 Å

Secondary structure (DSSP, 8-state):
-HHHHHHHHHHHHHHHHT-------PPPPP--TTEEEEEEEEEEEETTEEEEEEEEEESS-SS----------STTTS--GGG---THHHHHTT--

Sequence (96 aa):
MKQILLLICITCSLTALGQAAGDTVYKPVVYPKGFEAQIDLVYTKRGDWDGKLDLYFSKTSSSPLPLVINIHGGGWNHGVKEGQGGFNSYFKAGFA

Foldseek 3Di:
DVVVVVVVVVVVVVVVVVPPPDPDDFDDEDADPQKDKDFQDFPDDDPPDTDGDIDIDGPPDPDDFAEDDDDDDDPVPDDDRSNDYPCHVCNVVGYD

pLDDT: mean 87.33, std 13.25, range [54.94, 98.31]